Protein AF-A0A846DIW2-F1 (afdb_monomer_lite)

Sequence (63 aa):
MVVVPGFKLTETLFVDKKIILHKGIDDTSKQSVLIKILLLADASLEDITQFKQEYQISETINC

Secondary structure (DSSP, 8-state):
---BTTEEEEEEEEE-SSEEEEEEEETTT--EEEEEEE-TTT--HHHHHHHHHHHHHHHHH--

Radius of gyration: 12.73 Å; chains: 1; bounding box: 22×28×30 Å

pLDDT: mean 91.17, std 8.64, range [46.38, 96.75]

Foldseek 3Di:
DDDDPQKAFDAWPDDDPFKTWTWIAGNVPRDIDIDIDGDPVRDDPVRVVVVVVVVVVVVVVPD

Structure (mmCIF, N/CA/C/O backbone):
data_AF-A0A846DIW2-F1
#
_entry.id   AF-A0A846DIW2-F1
#
loop_
_atom_site.group_PDB
_atom_site.id
_atom_site.type_symbol
_atom_site.label_atom_id
_atom_site.label_alt_id
_atom_site.label_comp_id
_atom_site.label_asym_id
_atom_site.label_entity_id
_atom_site.label_seq_id
_atom_site.pdbx_PDB_ins_code
_atom_site.Cartn_x
_atom_site.Cartn_y
_atom_site.Cartn_z
_atom_site.occupancy
_atom_site.B_iso_or_equiv
_atom_site.auth_seq_id
_atom_site.auth_comp_id
_atom_site.auth_asym_id
_atom_site.auth_atom_id
_atom_site.pdbx_PDB_model_num
ATOM 1 N N . MET A 1 1 ? 7.863 -11.637 -0.122 1.00 60.47 1 MET A N 1
ATOM 2 C CA . MET A 1 1 ? 6.699 -11.397 0.758 1.00 60.47 1 MET A CA 1
ATOM 3 C C . MET A 1 1 ? 6.849 -9.987 1.305 1.00 60.47 1 MET A C 1
ATOM 5 O O . MET A 1 1 ? 7.890 -9.709 1.885 1.00 60.47 1 MET A O 1
ATOM 9 N N . VAL A 1 2 ? 5.918 -9.078 1.002 1.00 74.31 2 VAL A N 1
ATOM 10 C CA . VAL A 1 2 ? 6.027 -7.665 1.408 1.00 74.31 2 VAL A CA 1
ATOM 11 C C . VAL A 1 2 ? 5.614 -7.536 2.872 1.00 74.31 2 VAL A C 1
ATOM 13 O O . VAL A 1 2 ? 4.591 -8.088 3.269 1.00 74.31 2 VAL A O 1
ATOM 16 N N . VAL A 1 3 ? 6.418 -6.834 3.667 1.00 82.81 3 VAL A 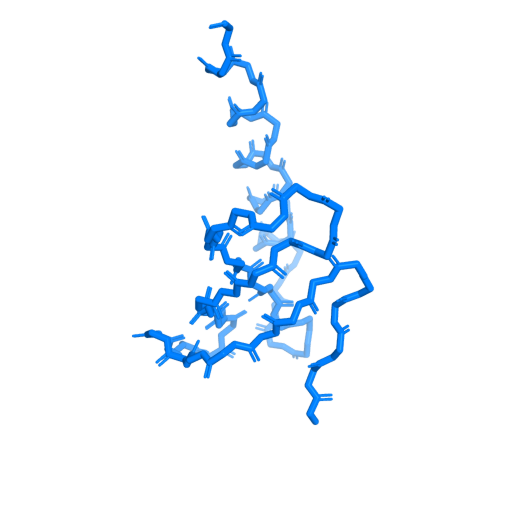N 1
ATOM 17 C CA . VAL A 1 3 ? 6.126 -6.532 5.072 1.00 82.81 3 VAL A CA 1
ATOM 18 C C . VAL A 1 3 ? 5.921 -5.030 5.185 1.00 82.81 3 VAL A C 1
ATOM 20 O O . VAL A 1 3 ? 6.783 -4.263 4.762 1.00 82.81 3 VAL A O 1
ATOM 23 N N . VAL A 1 4 ? 4.784 -4.620 5.745 1.00 87.44 4 VAL A N 1
ATOM 24 C CA . VAL A 1 4 ? 4.460 -3.212 5.991 1.00 87.44 4 VAL A CA 1
ATOM 25 C C . VAL A 1 4 ? 4.435 -3.005 7.509 1.00 87.44 4 VAL A C 1
ATOM 27 O O . VAL A 1 4 ? 3.538 -3.533 8.165 1.00 87.44 4 VAL A O 1
ATOM 30 N N . PRO A 1 5 ? 5.427 -2.315 8.102 1.00 90.44 5 PRO A N 1
ATOM 31 C CA . PRO A 1 5 ? 5.498 -2.136 9.551 1.00 90.44 5 PRO A CA 1
ATOM 32 C C . PRO A 1 5 ? 4.233 -1.486 10.120 1.00 90.44 5 PRO A C 1
ATOM 34 O O . PRO A 1 5 ? 3.749 -0.502 9.569 1.00 90.44 5 PRO A O 1
ATOM 37 N N . GLY A 1 6 ? 3.715 -2.031 11.223 1.00 92.12 6 GLY A N 1
ATOM 38 C CA . GLY A 1 6 ? 2.487 -1.554 11.872 1.00 92.12 6 GLY A CA 1
ATOM 39 C C . GLY A 1 6 ? 1.189 -2.065 11.242 1.00 92.12 6 GLY A C 1
ATOM 40 O O . GLY A 1 6 ? 0.112 -1.744 11.740 1.00 92.12 6 GLY A O 1
ATOM 41 N N . PHE A 1 7 ? 1.270 -2.870 10.178 1.00 94.06 7 PHE A N 1
ATOM 42 C CA . PHE A 1 7 ? 0.100 -3.432 9.517 1.00 94.06 7 PHE A CA 1
ATOM 43 C C . PHE A 1 7 ? 0.254 -4.928 9.263 1.00 94.06 7 PHE A C 1
ATOM 45 O O . PHE A 1 7 ? 1.262 -5.413 8.743 1.00 94.06 7 PHE A O 1
ATOM 52 N N . LYS A 1 8 ? -0.821 -5.669 9.522 1.00 94.12 8 LYS A N 1
ATOM 53 C CA . LYS A 1 8 ? -0.940 -7.072 9.136 1.00 94.12 8 LYS A CA 1
ATOM 54 C C . LYS A 1 8 ? -1.695 -7.188 7.817 1.00 94.12 8 LYS A C 1
ATOM 56 O O . LYS A 1 8 ? -2.900 -6.953 7.780 1.00 94.12 8 LYS A O 1
ATOM 61 N N . LEU A 1 9 ? -1.010 -7.599 6.750 1.00 93.31 9 LEU A N 1
ATOM 62 C CA . LEU A 1 9 ? -1.654 -7.928 5.473 1.00 93.31 9 LEU A CA 1
ATOM 63 C C . LEU A 1 9 ? -2.494 -9.206 5.627 1.00 93.31 9 LEU A C 1
ATOM 65 O O . LEU A 1 9 ? -2.009 -10.201 6.169 1.00 93.31 9 LEU A O 1
ATOM 69 N N . THR A 1 10 ? -3.745 -9.182 5.168 1.00 92.56 10 THR A N 1
ATOM 70 C CA . THR A 1 10 ? -4.681 -10.312 5.296 1.00 92.56 10 THR A CA 1
ATOM 71 C C . THR A 1 10 ? -5.052 -10.919 3.952 1.00 92.56 10 THR A C 1
ATOM 73 O O . THR A 1 10 ? -5.039 -12.139 3.815 1.00 92.56 10 THR A O 1
ATOM 76 N N . GLU A 1 11 ? -5.345 -10.089 2.955 1.00 93.81 11 GLU A N 1
ATOM 77 C CA . GLU A 1 11 ? -5.833 -10.531 1.649 1.00 93.81 11 GLU A CA 1
ATOM 78 C C . GLU A 1 11 ? -5.258 -9.652 0.539 1.00 93.81 11 GLU A C 1
ATOM 80 O O . GLU A 1 11 ? -5.026 -8.459 0.738 1.00 93.81 11 GLU A O 1
ATOM 85 N N . THR A 1 12 ? -5.019 -10.232 -0.637 1.00 95.31 12 THR A N 1
ATOM 86 C CA . THR A 1 12 ? -4.675 -9.470 -1.846 1.00 95.31 12 THR A CA 1
ATOM 87 C C . THR A 1 12 ? -5.950 -9.243 -2.637 1.00 95.31 12 THR A C 1
ATOM 89 O O . THR A 1 12 ? -6.576 -10.208 -3.064 1.00 95.31 12 THR A O 1
ATOM 92 N N . LEU A 1 13 ? -6.333 -7.985 -2.827 1.00 95.38 13 LEU A N 1
ATOM 93 C CA . LEU A 1 13 ? -7.566 -7.625 -3.529 1.00 95.38 13 LEU A CA 1
ATOM 94 C C . LEU A 1 13 ? -7.325 -7.390 -5.018 1.00 95.38 13 LEU A C 1
ATOM 96 O O . LEU A 1 13 ? -8.199 -7.649 -5.838 1.00 95.38 13 LEU A O 1
ATOM 100 N N . PHE A 1 14 ? -6.144 -6.878 -5.365 1.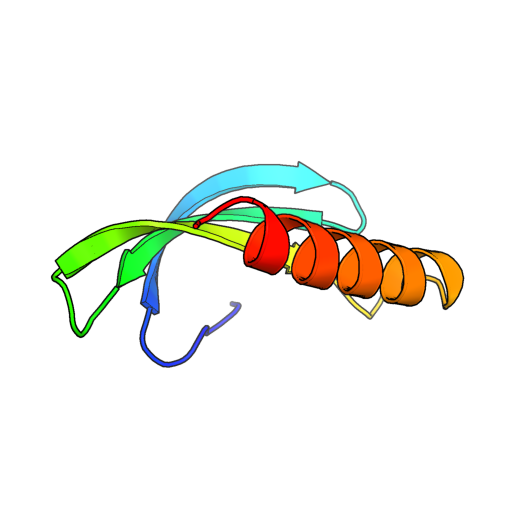00 94.38 14 PHE A N 1
ATOM 101 C CA . PHE A 1 14 ? -5.794 -6.566 -6.742 1.00 94.38 14 PHE A CA 1
ATOM 102 C C . PHE A 1 14 ? -4.281 -6.586 -6.939 1.00 94.38 14 PHE A C 1
ATOM 104 O O . PHE A 1 14 ? -3.521 -6.167 -6.063 1.00 94.38 14 PHE A O 1
ATOM 111 N N . VAL A 1 15 ? -3.865 -7.061 -8.110 1.00 92.88 15 VAL A N 1
ATOM 112 C CA . VAL A 1 15 ? -2.470 -7.114 -8.541 1.00 92.88 15 VAL A CA 1
ATOM 113 C C . VAL A 1 15 ? -2.400 -6.577 -9.964 1.00 92.88 15 VAL A C 1
ATOM 115 O O . VAL A 1 15 ? -3.047 -7.107 -10.863 1.00 92.88 15 VAL A O 1
ATOM 118 N N . ASP A 1 16 ? -1.586 -5.550 -10.151 1.00 91.00 16 ASP A N 1
ATOM 119 C CA . ASP A 1 16 ? -1.131 -5.045 -11.440 1.00 91.00 16 ASP A CA 1
ATOM 120 C C . ASP A 1 16 ? 0.402 -5.105 -11.482 1.00 91.00 16 ASP A C 1
ATOM 122 O O . ASP A 1 16 ? 1.061 -5.307 -10.459 1.00 91.00 16 ASP A O 1
ATOM 126 N N . LYS A 1 17 ? 0.991 -4.908 -12.664 1.00 87.19 17 LYS A N 1
ATOM 127 C CA . LYS A 1 17 ? 2.439 -4.975 -12.892 1.00 87.19 17 LYS A CA 1
ATOM 128 C C . LYS A 1 17 ? 3.232 -4.089 -11.926 1.00 87.19 17 LYS A C 1
ATOM 130 O O . LYS A 1 17 ? 4.323 -4.455 -11.514 1.00 87.19 17 LYS A O 1
ATOM 135 N N . LYS A 1 18 ? 2.676 -2.932 -11.568 1.00 92.81 18 LYS A N 1
ATOM 136 C CA . LYS A 1 18 ? 3.336 -1.916 -10.739 1.00 92.81 18 LYS A CA 1
ATOM 137 C C . LYS A 1 18 ? 2.642 -1.652 -9.406 1.00 92.81 18 LYS A C 1
ATOM 139 O O . LYS A 1 18 ? 3.236 -1.006 -8.551 1.00 92.81 18 LYS A O 1
ATOM 144 N N . ILE A 1 19 ? 1.416 -2.129 -9.194 1.00 93.19 19 ILE A N 1
ATOM 145 C CA . ILE A 1 19 ? 0.640 -1.838 -7.981 1.00 93.19 19 ILE A CA 1
ATOM 146 C C . ILE A 1 19 ? 0.056 -3.121 -7.407 1.00 93.19 19 ILE A C 1
ATOM 148 O O . ILE A 1 19 ? -0.515 -3.931 -8.129 1.00 93.19 19 ILE A O 1
ATOM 152 N N . ILE A 1 20 ? 0.118 -3.258 -6.085 1.00 94.12 20 ILE A N 1
ATOM 153 C CA . ILE A 1 20 ? -0.626 -4.281 -5.355 1.00 94.12 20 ILE A CA 1
ATOM 154 C C . ILE A 1 20 ? -1.533 -3.600 -4.334 1.00 94.12 20 ILE A C 1
ATOM 156 O O . ILE A 1 20 ? -1.096 -2.719 -3.593 1.00 94.12 20 ILE A O 1
ATOM 160 N N . LEU A 1 21 ? -2.797 -4.013 -4.285 1.00 95.12 21 LEU A N 1
ATOM 161 C CA . LEU A 1 21 ? -3.735 -3.619 -3.240 1.00 95.12 21 LEU A CA 1
ATOM 162 C C . LEU A 1 21 ? -3.987 -4.800 -2.317 1.00 95.12 21 LEU A C 1
ATOM 164 O O . LEU A 1 21 ? -4.444 -5.864 -2.743 1.00 95.12 21 LEU A O 1
ATOM 168 N N . HIS A 1 22 ? -3.748 -4.571 -1.035 1.00 95.75 22 HIS A N 1
ATOM 169 C CA . HIS A 1 22 ? -4.058 -5.513 0.020 1.00 95.75 22 HIS A CA 1
ATOM 170 C C . HIS A 1 22 ? -5.126 -4.962 0.953 1.00 95.75 22 HIS A C 1
ATOM 172 O O . HIS A 1 22 ? -5.177 -3.765 1.239 1.00 95.75 22 HIS A O 1
ATOM 178 N N . LYS A 1 23 ? -5.928 -5.870 1.499 1.00 95.19 23 LYS A N 1
ATOM 179 C CA . L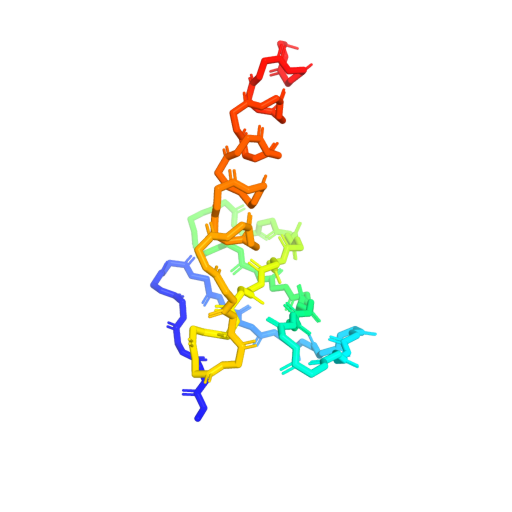YS A 1 23 ? -6.621 -5.631 2.757 1.00 95.19 23 LYS A CA 1
ATOM 180 C C . LYS A 1 23 ? -5.653 -5.930 3.897 1.00 95.19 23 LYS A C 1
ATOM 182 O O . LYS A 1 23 ? -4.882 -6.892 3.832 1.00 95.19 23 LYS A O 1
ATOM 187 N N . GLY A 1 24 ? -5.696 -5.114 4.938 1.00 94.94 24 GLY A N 1
ATOM 188 C CA . GLY A 1 24 ? -4.904 -5.326 6.137 1.00 94.94 24 GLY A CA 1
ATOM 189 C C . GLY A 1 24 ? -5.615 -4.865 7.396 1.00 94.94 24 GLY A C 1
ATOM 190 O O . GLY A 1 24 ? -6.741 -4.367 7.355 1.00 94.94 24 GLY A O 1
ATOM 191 N N . ILE A 1 25 ? -4.943 -5.062 8.521 1.00 96.00 25 ILE A N 1
ATOM 192 C CA . ILE A 1 25 ? -5.363 -4.594 9.839 1.00 96.00 25 ILE A CA 1
ATOM 193 C C . ILE A 1 25 ? -4.242 -3.711 10.382 1.00 96.00 25 ILE A C 1
ATOM 195 O O . ILE A 1 25 ? -3.089 -4.141 10.387 1.00 96.00 25 ILE A O 1
ATOM 199 N N . ASP A 1 26 ? -4.577 -2.501 10.823 1.00 94.88 26 ASP A N 1
ATOM 200 C CA . ASP A 1 26 ? -3.658 -1.650 11.586 1.00 94.88 26 ASP A CA 1
ATOM 201 C C . ASP A 1 26 ? -3.446 -2.253 12.981 1.00 94.88 26 ASP A C 1
ATOM 203 O O . ASP A 1 26 ? -4.401 -2.515 13.720 1.00 94.88 26 ASP A O 1
ATOM 207 N N . ASP A 1 27 ? -2.190 -2.483 13.355 1.00 93.19 27 ASP A N 1
ATOM 208 C CA . ASP A 1 27 ? -1.848 -3.080 14.639 1.00 93.19 27 ASP A CA 1
ATOM 209 C C . ASP A 1 27 ? -2.201 -2.175 15.827 1.00 93.19 27 ASP A C 1
ATOM 211 O O . ASP A 1 27 ? -2.454 -2.706 16.914 1.00 93.19 27 ASP A O 1
ATOM 215 N N . THR A 1 28 ? -2.274 -0.856 15.627 1.00 92.50 28 THR A N 1
ATOM 216 C CA . THR A 1 28 ? -2.601 0.120 16.675 1.00 92.50 28 THR A CA 1
ATOM 217 C C . THR A 1 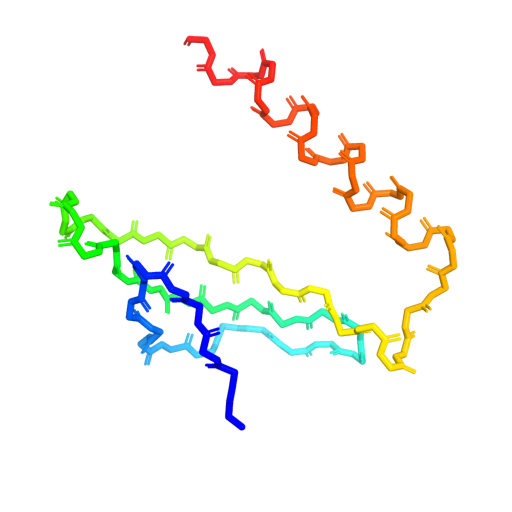28 ? -4.107 0.224 16.883 1.00 92.50 28 THR A C 1
ATOM 219 O O . THR A 1 28 ? -4.602 -0.071 17.971 1.00 92.50 28 THR A O 1
ATOM 222 N N . SER A 1 29 ? -4.854 0.614 15.847 1.00 94.06 29 SER A N 1
ATOM 223 C CA . SER A 1 29 ? -6.301 0.847 15.959 1.00 94.06 29 SER A CA 1
ATOM 224 C C . SER A 1 29 ? -7.147 -0.425 15.857 1.00 94.06 29 SER A C 1
ATOM 226 O O . SER A 1 29 ? -8.339 -0.396 16.161 1.00 94.06 29 SER A O 1
ATOM 228 N N . LYS A 1 30 ? -6.553 -1.541 15.407 1.00 94.25 30 LYS A N 1
ATOM 229 C CA . LYS A 1 30 ? -7.246 -2.789 15.037 1.00 94.25 30 LYS A CA 1
ATOM 230 C C . LYS A 1 30 ? -8.301 -2.612 13.942 1.00 94.25 30 LYS A C 1
ATOM 232 O O . LYS A 1 30 ? -9.114 -3.512 13.726 1.00 94.25 30 LYS A O 1
ATOM 237 N N . GLN A 1 31 ? -8.287 -1.488 13.227 1.00 95.06 31 GLN A N 1
ATOM 238 C CA . GLN A 1 31 ? -9.214 -1.232 12.134 1.00 95.06 31 GLN A CA 1
ATOM 239 C C . GLN A 1 31 ? -8.766 -1.925 10.849 1.00 95.06 31 GLN A C 1
ATOM 241 O O . GLN A 1 31 ? -7.575 -2.108 10.586 1.00 95.06 31 GLN A O 1
ATOM 246 N N . SER A 1 32 ? -9.750 -2.308 10.034 1.00 94.88 32 SER A N 1
ATOM 247 C CA . SER A 1 32 ? -9.496 -2.809 8.687 1.00 94.88 32 SER A CA 1
ATOM 248 C C . SER A 1 32 ? -9.103 -1.645 7.784 1.00 94.88 32 SER A C 1
ATOM 250 O O . SER A 1 32 ? -9.832 -0.660 7.698 1.00 94.88 32 SER A O 1
ATOM 252 N N . VAL A 1 33 ? -8.003 -1.801 7.055 1.00 94.75 33 VAL A N 1
ATOM 253 C CA . VAL A 1 33 ? -7.467 -0.784 6.145 1.00 94.75 33 VAL A CA 1
ATOM 254 C C . VAL A 1 33 ? -7.205 -1.365 4.758 1.00 94.75 33 VAL A C 1
ATOM 256 O O . VAL A 1 33 ? -7.049 -2.579 4.589 1.00 94.75 33 VAL A O 1
ATOM 259 N N . LEU A 1 34 ? -7.155 -0.484 3.761 1.00 94.75 34 LEU A N 1
ATOM 260 C CA . LEU A 1 34 ? -6.658 -0.795 2.424 1.00 94.75 34 LEU A CA 1
ATOM 261 C C . LEU A 1 34 ? -5.229 -0.276 2.296 1.00 94.75 34 LEU A C 1
ATOM 263 O O . LEU A 1 34 ? -4.953 0.878 2.612 1.00 94.75 34 LEU A O 1
ATOM 267 N N . ILE A 1 35 ? -4.326 -1.131 1.827 1.00 94.62 35 ILE A N 1
ATOM 268 C CA . ILE A 1 35 ? -2.902 -0.832 1.697 1.00 94.62 35 ILE A CA 1
ATOM 269 C C . ILE A 1 35 ? -2.540 -0.939 0.218 1.00 94.62 35 ILE A C 1
ATOM 271 O O . ILE A 1 35 ? -2.530 -2.031 -0.355 1.00 94.62 35 ILE A O 1
ATOM 275 N N . LYS A 1 36 ? -2.265 0.212 -0.401 1.00 94.69 36 LYS A N 1
ATOM 276 C CA . LYS A 1 36 ? -1.793 0.328 -1.785 1.00 94.69 36 LYS A CA 1
ATOM 277 C C . LYS A 1 36 ? -0.267 0.361 -1.789 1.00 94.69 36 LYS A C 1
ATOM 279 O O . LYS A 1 36 ? 0.329 1.220 -1.147 1.00 94.69 36 LYS A O 1
ATOM 284 N N . ILE A 1 37 ? 0.362 -0.561 -2.509 1.00 93.00 37 ILE A N 1
ATOM 285 C CA . ILE A 1 37 ? 1.820 -0.697 -2.600 1.00 93.00 37 ILE A CA 1
ATOM 286 C C . ILE A 1 37 ? 2.243 -0.467 -4.048 1.00 93.00 37 ILE A C 1
ATOM 288 O O . ILE A 1 37 ? 1.744 -1.144 -4.944 1.00 93.00 37 ILE A O 1
ATOM 292 N N . LEU A 1 38 ? 3.182 0.457 -4.263 1.00 93.88 38 LEU A N 1
ATOM 293 C CA . LEU A 1 38 ? 3.864 0.654 -5.542 1.00 93.88 38 LEU A CA 1
ATOM 294 C C . LEU A 1 38 ? 5.126 -0.221 -5.592 1.00 93.88 38 LEU A C 1
ATOM 296 O O . LEU A 1 38 ? 5.997 -0.127 -4.725 1.00 93.88 38 LEU A O 1
ATOM 300 N N . LEU A 1 39 ? 5.239 -1.064 -6.613 1.00 93.00 39 LEU A N 1
ATOM 301 C CA . LEU A 1 39 ? 6.400 -1.913 -6.860 1.00 93.00 39 LEU A CA 1
ATOM 302 C C . LEU A 1 39 ? 7.466 -1.125 -7.624 1.00 93.00 39 LEU A C 1
ATOM 304 O O . LEU A 1 39 ? 7.362 -0.926 -8.831 1.00 93.00 39 LEU A O 1
ATOM 308 N N . LEU A 1 40 ? 8.521 -0.704 -6.924 1.00 90.56 40 LEU A N 1
ATOM 309 C CA . LEU A 1 40 ? 9.574 0.138 -7.510 1.00 90.56 40 LEU A CA 1
ATOM 310 C C . LEU A 1 40 ? 10.366 -0.532 -8.640 1.00 90.56 40 LEU A C 1
ATOM 312 O O . LEU A 1 40 ? 10.918 0.170 -9.477 1.00 90.56 40 LEU A O 1
ATOM 316 N N . ALA A 1 41 ? 10.421 -1.866 -8.677 1.00 89.81 41 ALA A N 1
ATOM 317 C CA . ALA A 1 41 ? 11.120 -2.600 -9.735 1.00 89.81 41 ALA A CA 1
ATOM 318 C C . ALA A 1 41 ? 10.516 -2.353 -11.131 1.00 89.81 41 ALA A C 1
ATOM 320 O O . ALA A 1 41 ? 11.236 -2.405 -12.124 1.00 89.81 41 ALA A O 1
ATOM 321 N N . ASP A 1 42 ? 9.217 -2.050 -11.188 1.00 89.56 42 ASP A N 1
ATOM 322 C CA . ASP A 1 42 ? 8.449 -1.864 -12.421 1.00 89.56 42 ASP A CA 1
ATOM 323 C C . ASP A 1 42 ? 7.896 -0.434 -12.572 1.00 89.56 42 ASP A C 1
ATOM 325 O O . ASP A 1 42 ? 7.185 -0.146 -13.538 1.00 89.56 42 ASP A O 1
ATOM 329 N N . ALA A 1 43 ? 8.196 0.464 -11.627 1.00 91.56 43 ALA A N 1
ATOM 330 C CA . ALA A 1 43 ? 7.669 1.826 -11.593 1.00 91.56 43 ALA A CA 1
ATOM 331 C C . ALA A 1 43 ? 8.620 2.835 -12.253 1.00 91.56 43 ALA A C 1
ATOM 333 O O . ALA A 1 43 ? 9.831 2.826 -12.029 1.00 91.56 43 ALA A O 1
ATOM 334 N N . SER A 1 44 ? 8.054 3.759 -13.026 1.00 95.38 44 SER A N 1
ATOM 335 C CA . SER A 1 44 ? 8.771 4.920 -13.554 1.00 95.38 44 SER A CA 1
ATOM 336 C C . SER A 1 44 ? 8.836 6.069 -12.536 1.00 95.38 44 SER A C 1
ATOM 338 O O . SER A 1 44 ? 8.123 6.085 -11.531 1.00 95.38 44 SER A O 1
ATOM 340 N N . LEU A 1 45 ? 9.662 7.084 -12.814 1.00 95.44 45 LEU A N 1
ATOM 341 C CA . LEU A 1 45 ? 9.673 8.327 -12.026 1.00 95.44 45 LEU A CA 1
ATOM 342 C C . LEU A 1 45 ? 8.314 9.044 -12.047 1.00 95.44 45 LEU A C 1
ATOM 344 O O . LEU A 1 45 ? 7.933 9.669 -11.055 1.00 95.44 45 LEU A O 1
ATOM 348 N N . GLU A 1 46 ? 7.585 8.942 -13.157 1.00 96.12 46 GLU A N 1
ATOM 349 C CA . GLU A 1 46 ? 6.238 9.494 -13.291 1.00 96.12 46 GLU A CA 1
ATOM 350 C C . GLU A 1 46 ? 5.262 8.769 -12.359 1.00 96.12 46 GLU A C 1
ATOM 352 O O . GLU A 1 46 ? 4.562 9.427 -11.594 1.00 96.12 46 GLU A O 1
ATOM 357 N N . ASP A 1 47 ? 5.308 7.432 -12.316 1.00 94.88 47 ASP A N 1
ATOM 358 C CA . ASP A 1 47 ? 4.475 6.630 -11.409 1.00 94.88 47 ASP A CA 1
ATOM 359 C C . ASP A 1 47 ? 4.725 6.994 -9.937 1.00 94.88 47 ASP A C 1
ATOM 361 O O . ASP A 1 47 ? 3.783 7.161 -9.164 1.00 94.88 47 ASP A O 1
ATOM 365 N N . ILE A 1 48 ? 5.993 7.162 -9.542 1.00 95.56 48 ILE A N 1
ATOM 366 C CA . ILE A 1 48 ? 6.363 7.570 -8.176 1.00 95.56 48 ILE A CA 1
ATOM 367 C C . ILE A 1 48 ? 5.830 8.976 -7.868 1.00 95.56 48 ILE A C 1
ATOM 369 O O . ILE A 1 48 ? 5.302 9.224 -6.780 1.00 95.56 48 ILE A O 1
ATOM 373 N N . THR A 1 49 ? 5.960 9.901 -8.821 1.00 96.75 49 THR A N 1
ATOM 374 C CA . THR A 1 49 ? 5.491 11.284 -8.667 1.00 96.75 49 THR A CA 1
ATOM 375 C C . THR A 1 49 ? 3.975 11.332 -8.523 1.00 96.75 49 THR A C 1
ATOM 377 O O . THR A 1 49 ? 3.471 11.983 -7.607 1.00 96.75 49 THR A O 1
ATOM 380 N N . GLN A 1 50 ? 3.257 10.592 -9.368 1.00 95.75 50 GLN A N 1
ATOM 381 C CA . GLN A 1 50 ? 1.808 10.466 -9.296 1.00 95.75 50 GLN A CA 1
ATOM 382 C C . GLN A 1 50 ? 1.376 9.849 -7.962 1.00 95.75 50 GLN A C 1
ATOM 384 O O . GLN A 1 50 ? 0.506 10.397 -7.292 1.00 95.75 50 GLN A O 1
ATOM 389 N N . PHE A 1 51 ? 2.018 8.764 -7.522 1.00 95.06 51 PHE A N 1
ATOM 390 C CA . PHE A 1 51 ? 1.693 8.110 -6.252 1.00 95.06 51 PHE A CA 1
ATOM 391 C C . PHE A 1 51 ? 1.851 9.058 -5.053 1.00 95.06 51 PHE A C 1
ATOM 393 O O . PHE A 1 51 ? 1.021 9.078 -4.144 1.00 95.06 51 PHE A O 1
ATOM 400 N N . LYS A 1 52 ? 2.893 9.900 -5.068 1.00 95.00 52 LYS A N 1
ATOM 401 C CA . LYS A 1 52 ? 3.090 10.943 -4.054 1.00 95.00 52 LYS A CA 1
ATOM 402 C C . LYS A 1 52 ? 1.996 12.012 -4.107 1.00 95.00 52 LYS A C 1
ATOM 404 O O . LYS A 1 52 ? 1.519 12.428 -3.054 1.00 95.00 52 LYS A O 1
ATOM 409 N N . GLN A 1 53 ? 1.609 12.460 -5.301 1.00 95.81 53 GLN A N 1
ATOM 410 C CA . GLN A 1 53 ? 0.524 13.431 -5.464 1.00 95.81 53 GLN A CA 1
ATOM 411 C C . GLN A 1 53 ? -0.812 12.869 -4.968 1.00 95.81 53 GLN A C 1
ATOM 413 O O . GLN A 1 53 ? -1.516 13.556 -4.233 1.00 95.81 53 GLN A O 1
ATOM 418 N N . GLU A 1 54 ? -1.132 11.614 -5.296 1.00 94.44 54 GLU A N 1
ATOM 419 C CA . GLU A 1 54 ? -2.327 10.922 -4.797 1.00 94.44 54 GLU A CA 1
ATOM 420 C C . GLU A 1 54 ? -2.365 10.905 -3.263 1.00 94.44 54 GLU A C 1
ATOM 422 O O . GLU A 1 54 ? -3.383 11.266 -2.674 1.00 94.44 54 GLU A O 1
ATOM 427 N N . TYR A 1 55 ? -1.243 10.563 -2.617 1.00 92.81 55 TYR A N 1
ATOM 428 C CA . TYR A 1 55 ? -1.125 10.603 -1.157 1.00 92.81 55 TYR A CA 1
ATOM 429 C C . TYR A 1 55 ? -1.396 12.010 -0.606 1.00 92.81 55 TYR A C 1
ATOM 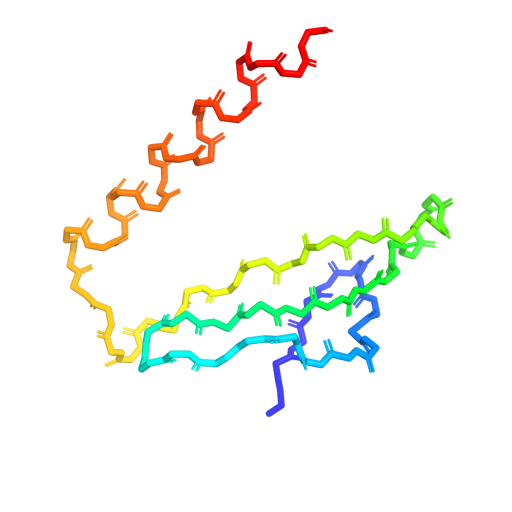431 O O . TYR A 1 55 ? -2.243 12.182 0.268 1.00 92.81 55 TYR A O 1
ATOM 439 N N . GLN A 1 56 ? -0.739 13.033 -1.162 1.00 94.31 56 GLN A N 1
ATOM 440 C CA . GLN A 1 56 ? -0.916 14.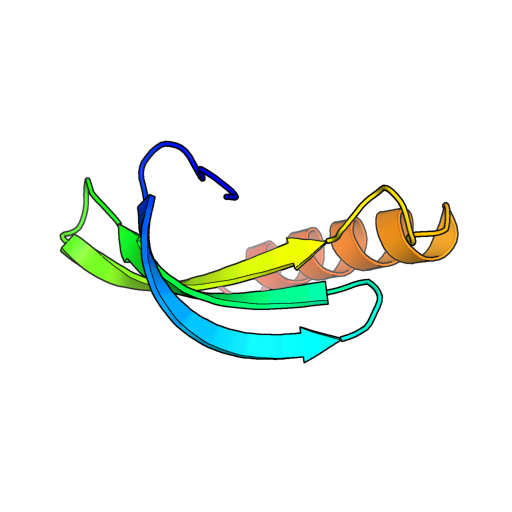421 -0.724 1.00 94.31 56 GLN A CA 1
ATOM 441 C C . GLN A 1 56 ? -2.364 14.898 -0.865 1.00 94.31 56 GLN A C 1
ATOM 443 O O . GLN A 1 56 ? -2.878 15.551 0.038 1.00 94.31 56 GLN A O 1
ATOM 448 N N . ILE A 1 57 ? -3.034 14.552 -1.966 1.00 94.00 57 ILE A N 1
ATOM 449 C CA . ILE A 1 57 ? -4.445 14.893 -2.177 1.00 94.00 57 ILE A CA 1
ATOM 450 C C . ILE A 1 57 ? -5.322 14.177 -1.144 1.00 94.00 57 ILE A C 1
ATOM 452 O O . ILE A 1 57 ? -6.194 14.809 -0.550 1.00 94.00 57 ILE A O 1
ATOM 456 N N . SER A 1 58 ? -5.084 12.890 -0.881 1.00 91.06 58 SER A N 1
ATOM 457 C CA . SER A 1 58 ? -5.892 12.132 0.084 1.00 91.06 58 SER A CA 1
ATOM 458 C C . SER A 1 58 ? -5.831 12.708 1.504 1.00 91.06 58 SER A C 1
ATOM 460 O O . SER A 1 58 ? -6.863 12.805 2.166 1.00 91.06 58 SER A O 1
ATOM 462 N N . GLU A 1 59 ? -4.664 13.202 1.922 1.00 89.00 59 GLU A N 1
ATOM 463 C CA . GLU A 1 59 ? -4.483 13.875 3.213 1.00 89.00 59 GLU A CA 1
ATOM 464 C C . GLU A 1 59 ? -5.275 15.188 3.299 1.00 89.00 59 GLU A C 1
ATOM 466 O O . GLU A 1 59 ? -5.748 15.554 4.369 1.00 89.00 59 GLU A O 1
ATOM 471 N N . THR A 1 60 ? -5.470 15.891 2.177 1.00 89.38 60 THR A N 1
ATOM 472 C CA . THR A 1 60 ? -6.264 17.136 2.154 1.00 89.38 60 THR A CA 1
ATOM 473 C C . THR A 1 60 ? -7.776 16.914 2.172 1.00 89.38 60 THR A C 1
ATOM 475 O O . THR A 1 60 ? -8.513 17.835 2.509 1.00 89.38 60 THR A O 1
ATOM 478 N N . ILE A 1 61 ? -8.252 15.723 1.793 1.00 85.62 61 ILE A N 1
ATOM 479 C CA . ILE A 1 61 ? -9.689 15.410 1.711 1.00 85.62 61 ILE A CA 1
ATOM 480 C C . ILE A 1 61 ? -10.230 14.900 3.054 1.00 85.62 61 ILE A C 1
ATOM 482 O O . ILE A 1 61 ? -11.391 15.149 3.369 1.00 85.62 61 ILE A O 1
ATOM 486 N N . ASN A 1 62 ? -9.404 14.224 3.857 1.00 63.19 62 ASN A N 1
ATOM 487 C CA . ASN A 1 62 ? -9.784 13.652 5.156 1.00 63.19 62 ASN A CA 1
ATOM 488 C C . ASN A 1 62 ? -9.859 14.698 6.297 1.00 63.19 62 ASN A C 1
ATOM 490 O O . ASN A 1 62 ? -9.393 14.428 7.403 1.00 63.19 62 ASN A O 1
ATOM 494 N N . CYS A 1 63 ? -10.425 15.881 6.021 1.00 46.38 63 CYS A N 1
ATOM 495 C CA . CYS A 1 63 ? -10.716 16.915 7.024 1.00 46.38 63 CYS A CA 1
ATOM 496 C C . CYS A 1 63 ? -11.704 16.439 8.097 1.00 46.38 63 CYS A C 1
ATOM 498 O O . CYS A 1 63 ? -12.745 15.848 7.726 1.00 46.38 63 CYS A O 1
#